Protein AF-A0A7V5C0V5-F1 (afdb_monomer_lite)

Sequence (114 aa):
MLRDVYRAEGSSAARRALWGFYPWAEEVAVPEVSRLARTVEVWEAEIVAYQRTGMFQHRHRRHEPPGRQGPQGRARIPQLGNLSAQMLHCGLQQETPPTANTRGHSPALVASSP

Secondary structure (DSSP, 8-state):
-HHHHHH-SSHHHHHHHHHHHHHHHHHT--HHHHHHHHHHHHTHHHHHHHHHH---SS-------TT--S-----PPPPGGGHHHHHHHTT-----------TT-PPP------

Structure (mmCIF, N/CA/C/O backbone):
data_AF-A0A7V5C0V5-F1
#
_entry.id   AF-A0A7V5C0V5-F1
#
loop_
_atom_site.group_PDB
_atom_site.id
_atom_site.type_symbol
_atom_site.label_atom_id
_atom_site.label_alt_id
_atom_site.label_comp_id
_atom_site.label_asym_id
_atom_site.label_entity_id
_atom_site.label_seq_id
_atom_site.pdbx_PDB_ins_code
_atom_site.Cartn_x
_atom_site.Cartn_y
_atom_site.Cartn_z
_atom_site.occupancy
_atom_site.B_iso_or_equiv
_atom_site.auth_seq_id
_atom_site.auth_comp_id
_atom_site.auth_asym_id
_atom_site.auth_atom_id
_atom_site.pdbx_PDB_model_num
ATOM 1 N N . MET A 1 1 ? -2.691 -11.316 -1.278 1.00 80.38 1 MET A N 1
ATOM 2 C CA . MET A 1 1 ? -2.803 -9.852 -1.417 1.00 80.38 1 MET A CA 1
ATOM 3 C C . MET A 1 1 ? -1.475 -9.121 -1.304 1.00 80.38 1 MET A C 1
ATOM 5 O O . MET A 1 1 ? -0.965 -8.746 -2.344 1.00 80.38 1 MET A O 1
ATOM 9 N N . LEU A 1 2 ? -0.825 -8.975 -0.139 1.00 86.12 2 LEU A N 1
ATOM 10 C CA . LEU A 1 2 ? 0.490 -8.293 -0.119 1.00 86.12 2 LEU A CA 1
ATOM 11 C C . LEU A 1 2 ? 1.617 -9.129 -0.753 1.00 86.12 2 LEU A C 1
ATOM 13 O O . LEU A 1 2 ? 2.483 -8.615 -1.452 1.00 86.12 2 LEU A O 1
ATOM 17 N N . ARG A 1 3 ? 1.577 -10.454 -0.568 1.00 88.81 3 ARG A N 1
ATOM 18 C CA . ARG A 1 3 ? 2.509 -11.387 -1.225 1.00 88.81 3 ARG A CA 1
ATOM 19 C C . ARG A 1 3 ? 2.444 -11.296 -2.756 1.00 88.81 3 ARG A C 1
ATOM 21 O O . ARG A 1 3 ? 3.455 -11.526 -3.410 1.00 88.81 3 ARG A O 1
ATOM 28 N N . ASP A 1 4 ? 1.289 -10.937 -3.313 1.00 88.69 4 ASP A N 1
ATOM 29 C CA . ASP A 1 4 ? 1.103 -10.817 -4.762 1.00 88.69 4 ASP A CA 1
ATOM 30 C C . ASP A 1 4 ? 1.787 -9.561 -5.308 1.00 88.69 4 ASP A C 1
ATOM 32 O O . ASP A 1 4 ? 2.328 -9.602 -6.407 1.00 88.69 4 ASP A O 1
ATOM 36 N N . VAL A 1 5 ? 1.875 -8.493 -4.504 1.00 90.81 5 VAL A N 1
ATOM 37 C CA . VAL A 1 5 ? 2.662 -7.289 -4.823 1.00 90.81 5 VAL A CA 1
ATOM 38 C C . VAL A 1 5 ? 4.133 -7.643 -5.022 1.00 90.81 5 VAL A C 1
ATOM 40 O O . VAL A 1 5 ? 4.740 -7.185 -5.983 1.00 90.81 5 VAL A O 1
ATOM 43 N N . TYR A 1 6 ? 4.697 -8.495 -4.160 1.00 86.81 6 TYR A N 1
ATOM 44 C CA . TYR A 1 6 ? 6.098 -8.928 -4.254 1.00 86.81 6 TYR A CA 1
ATOM 45 C C . TYR A 1 6 ? 6.332 -10.054 -5.265 1.00 86.81 6 TYR A C 1
ATOM 47 O O . TYR A 1 6 ? 7.455 -10.238 -5.727 1.00 86.81 6 TYR A O 1
ATOM 55 N N . ARG A 1 7 ? 5.291 -10.815 -5.619 1.00 88.31 7 ARG A N 1
ATOM 56 C CA . ARG A 1 7 ? 5.349 -11.826 -6.684 1.00 88.31 7 ARG A CA 1
ATOM 57 C C . ARG A 1 7 ? 5.159 -11.219 -8.077 1.00 88.31 7 ARG A C 1
ATOM 59 O O . ARG A 1 7 ? 5.492 -11.877 -9.057 1.00 88.31 7 ARG A O 1
ATOM 66 N N . ALA A 1 8 ? 4.599 -10.016 -8.162 1.00 89.50 8 ALA A N 1
ATOM 67 C CA . ALA A 1 8 ? 4.310 -9.347 -9.416 1.00 89.50 8 ALA A CA 1
ATOM 68 C C . ALA A 1 8 ? 5.556 -9.207 -10.298 1.00 89.50 8 ALA A C 1
ATOM 70 O O . ALA A 1 8 ? 6.630 -8.858 -9.823 1.00 89.50 8 ALA A O 1
ATOM 71 N N . GLU A 1 9 ? 5.388 -9.434 -11.598 1.00 87.38 9 GLU A N 1
ATOM 72 C CA . GLU A 1 9 ? 6.447 -9.233 -12.584 1.00 87.38 9 GLU A CA 1
ATOM 73 C C . GLU A 1 9 ? 6.347 -7.804 -13.124 1.00 87.38 9 GLU A C 1
ATOM 75 O O . GLU A 1 9 ? 5.581 -7.501 -14.042 1.00 87.38 9 GLU A O 1
ATOM 80 N N . GLY A 1 10 ? 7.090 -6.899 -12.485 1.00 87.94 10 GLY A N 1
ATOM 81 C CA . GLY A 1 10 ? 7.185 -5.499 -12.884 1.00 87.94 10 GLY A CA 1
ATOM 82 C C . GLY A 1 10 ? 6.219 -4.552 -12.165 1.00 87.94 10 GLY A C 1
ATOM 83 O O . GLY A 1 10 ? 5.233 -4.934 -11.527 1.00 87.94 10 GLY A O 1
ATOM 84 N N . SER A 1 11 ? 6.519 -3.258 -12.284 1.00 91.94 11 SER A N 1
ATOM 85 C CA . SER A 1 11 ? 5.871 -2.183 -11.527 1.00 91.94 11 SER A CA 1
ATOM 86 C C . SER A 1 11 ? 4.364 -2.067 -11.779 1.00 91.94 11 SER A C 1
ATOM 88 O O . SER A 1 11 ? 3.603 -1.840 -10.840 1.00 91.94 11 SER A O 1
ATOM 90 N N . SER A 1 12 ? 3.899 -2.275 -13.015 1.00 93.94 12 SER A N 1
ATOM 91 C CA . SER A 1 12 ? 2.467 -2.210 -13.343 1.00 93.94 12 SER A CA 1
ATOM 92 C C . SER A 1 12 ? 1.667 -3.341 -12.695 1.00 93.94 12 SER A C 1
ATOM 94 O O . SER A 1 12 ? 0.551 -3.123 -12.226 1.00 93.94 12 SER A O 1
ATOM 96 N N . ALA A 1 13 ? 2.228 -4.552 -12.644 1.00 92.69 13 ALA A N 1
ATOM 97 C CA . ALA A 1 13 ? 1.581 -5.688 -12.000 1.00 92.69 13 ALA A CA 1
ATOM 98 C C . ALA A 1 13 ? 1.530 -5.509 -10.473 1.00 92.69 13 ALA A C 1
ATOM 100 O O . ALA A 1 13 ? 0.495 -5.780 -9.867 1.00 92.69 13 ALA A O 1
ATOM 101 N N . ALA A 1 14 ? 2.592 -4.965 -9.868 1.00 93.69 14 ALA A N 1
ATOM 102 C CA . ALA A 1 14 ? 2.613 -4.649 -8.440 1.00 93.69 14 ALA A CA 1
ATOM 103 C C . ALA A 1 14 ? 1.571 -3.584 -8.073 1.00 93.69 14 ALA A C 1
ATOM 105 O O . ALA A 1 14 ? 0.854 -3.741 -7.087 1.00 93.69 14 ALA A O 1
ATOM 106 N N . ARG A 1 15 ? 1.419 -2.546 -8.906 1.00 95.69 15 ARG A N 1
ATOM 107 C CA . ARG A 1 15 ? 0.416 -1.495 -8.689 1.00 95.69 15 ARG A CA 1
ATOM 108 C C . ARG A 1 15 ? -1.012 -2.037 -8.734 1.00 95.69 15 ARG A C 1
ATOM 110 O O . ARG A 1 15 ? -1.818 -1.702 -7.876 1.00 95.69 15 ARG A O 1
ATOM 117 N N . ARG A 1 16 ? -1.306 -2.946 -9.672 1.00 96.31 16 ARG A N 1
ATOM 118 C CA . ARG A 1 16 ? -2.606 -3.641 -9.721 1.00 96.31 16 ARG A CA 1
ATOM 119 C C . ARG A 1 16 ? -2.864 -4.486 -8.474 1.00 96.31 16 ARG A C 1
ATOM 121 O O . ARG A 1 16 ? -3.985 -4.506 -7.979 1.00 96.31 16 ARG A O 1
ATOM 128 N N . ALA A 1 17 ? -1.845 -5.169 -7.955 1.00 95.81 17 ALA A N 1
ATOM 129 C CA . ALA A 1 17 ? -1.982 -5.934 -6.718 1.00 95.81 17 ALA A CA 1
ATOM 130 C C . ALA A 1 17 ? -2.262 -5.022 -5.507 1.00 95.81 17 ALA A C 1
ATOM 132 O O . ALA A 1 17 ? -3.094 -5.368 -4.668 1.00 95.81 17 ALA A O 1
ATOM 133 N N . LEU A 1 18 ? -1.637 -3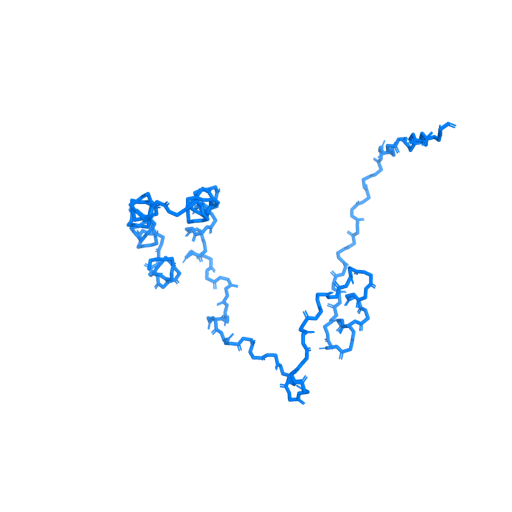.839 -5.448 1.00 96.56 18 LEU A N 1
ATOM 134 C CA . LEU A 1 18 ? -1.930 -2.821 -4.432 1.00 96.56 18 LEU A CA 1
ATOM 135 C C . LEU A 1 18 ? -3.356 -2.267 -4.550 1.00 96.56 18 LEU A C 1
ATOM 137 O O . LEU A 1 18 ? -4.048 -2.164 -3.542 1.00 96.56 18 LEU A O 1
ATOM 141 N N . TRP A 1 19 ? -3.840 -2.011 -5.768 1.00 96.12 19 TRP A N 1
ATOM 142 C CA . TRP A 1 19 ? -5.229 -1.593 -5.998 1.00 96.12 19 TRP A CA 1
ATOM 143 C C . TRP A 1 19 ? -6.262 -2.609 -5.524 1.00 96.12 19 TRP A C 1
ATOM 145 O O . TRP A 1 19 ? -7.348 -2.211 -5.128 1.00 96.12 19 TRP A O 1
ATOM 155 N N . GLY A 1 20 ? -5.942 -3.904 -5.546 1.00 95.50 20 GLY A N 1
ATOM 156 C CA . GLY A 1 20 ? -6.792 -4.911 -4.913 1.00 95.50 20 GLY A CA 1
ATOM 157 C C . GLY A 1 20 ? -6.687 -4.880 -3.388 1.00 95.50 20 GLY A C 1
ATOM 158 O O . GLY A 1 20 ? -7.684 -5.047 -2.694 1.00 95.50 20 GLY A O 1
ATOM 159 N N . PHE A 1 21 ? -5.481 -4.681 -2.853 1.00 95.56 21 PHE A N 1
ATOM 160 C CA . PHE A 1 21 ? -5.218 -4.732 -1.416 1.00 95.56 21 PHE A CA 1
ATOM 161 C C . PHE A 1 21 ? -5.924 -3.623 -0.625 1.00 95.56 21 PHE A C 1
ATOM 163 O O . PHE A 1 21 ? -6.444 -3.921 0.448 1.00 95.56 21 PHE A O 1
ATOM 170 N N . TYR A 1 22 ? -5.973 -2.383 -1.126 1.00 95.88 22 TYR A N 1
ATOM 171 C CA . TYR A 1 22 ? -6.567 -1.276 -0.362 1.00 95.88 22 TYR A CA 1
ATOM 172 C C . TYR A 1 22 ? -8.079 -1.434 -0.113 1.00 95.88 22 TYR A C 1
ATOM 174 O O . TYR A 1 22 ? -8.472 -1.364 1.050 1.00 95.88 22 TYR A O 1
ATOM 182 N N . PRO A 1 23 ? -8.930 -1.730 -1.119 1.00 96.00 23 PRO A N 1
ATOM 183 C CA . PRO A 1 23 ? -10.352 -1.993 -0.883 1.00 96.00 23 PRO A CA 1
ATOM 184 C C . PRO A 1 23 ? -10.588 -3.168 0.066 1.00 96.00 23 PRO A C 1
ATOM 186 O O . PRO A 1 23 ? -11.416 -3.086 0.962 1.00 96.00 23 PRO A O 1
ATOM 189 N N . TRP A 1 24 ? -9.807 -4.242 -0.060 1.00 95.75 24 TRP A N 1
ATOM 190 C CA . TRP A 1 24 ? -9.913 -5.373 0.861 1.00 95.75 24 TRP A CA 1
ATOM 191 C C . TRP A 1 24 ? -9.535 -5.000 2.302 1.00 95.75 24 TRP A C 1
ATOM 193 O O . TRP A 1 24 ? -10.154 -5.476 3.253 1.00 95.75 24 TRP A O 1
ATOM 203 N N . ALA A 1 25 ? -8.523 -4.147 2.483 1.00 94.69 25 ALA A N 1
ATOM 204 C CA . ALA A 1 25 ? -8.117 -3.675 3.802 1.00 94.69 25 ALA A CA 1
ATOM 205 C C . ALA A 1 25 ? -9.205 -2.819 4.474 1.00 94.69 25 ALA A C 1
ATOM 207 O O . ALA A 1 25 ? -9.357 -2.886 5.695 1.00 94.69 25 ALA A O 1
ATOM 208 N N . GLU A 1 26 ? -9.962 -2.053 3.684 1.00 94.38 26 GLU A N 1
ATOM 209 C CA . GLU A 1 26 ? -11.158 -1.327 4.129 1.00 94.38 26 GLU A CA 1
ATOM 210 C C . GLU A 1 26 ? -12.288 -2.303 4.507 1.00 94.38 26 GLU A C 1
ATOM 212 O O . GLU A 1 26 ? -12.834 -2.220 5.606 1.00 94.38 26 GLU A O 1
ATOM 217 N N . GLU A 1 27 ? -12.591 -3.279 3.643 1.00 96.31 27 GLU A N 1
ATOM 218 C CA . GLU A 1 27 ? -13.680 -4.252 3.837 1.00 96.31 27 GLU A CA 1
ATOM 219 C C . GLU A 1 27 ? -13.510 -5.124 5.088 1.00 96.31 27 GLU A C 1
ATOM 221 O O . GLU A 1 27 ? -14.485 -5.427 5.776 1.00 96.31 27 GLU A O 1
ATOM 226 N N . VAL A 1 28 ? -12.278 -5.532 5.406 1.00 95.19 28 VAL A N 1
ATOM 227 C CA . VAL A 1 28 ? -11.990 -6.388 6.569 1.00 95.19 28 VAL A CA 1
ATOM 228 C C . VAL A 1 28 ? -12.238 -5.666 7.901 1.00 95.19 28 VAL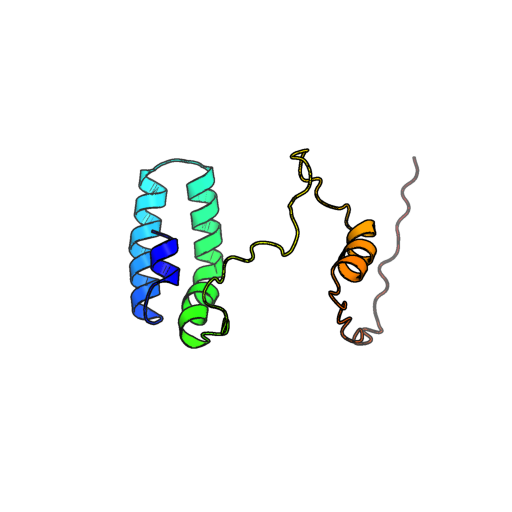 A C 1
ATOM 230 O O . VAL A 1 28 ? -12.434 -6.331 8.917 1.00 95.19 28 VAL A O 1
ATOM 233 N N . ALA A 1 29 ? -12.246 -4.327 7.915 1.00 89.62 29 ALA A N 1
ATOM 234 C CA . ALA A 1 29 ? -12.554 -3.496 9.084 1.00 89.62 29 ALA A CA 1
ATOM 235 C C . ALA A 1 29 ? -11.745 -3.829 10.363 1.00 89.62 29 ALA A C 1
ATOM 237 O O . ALA A 1 29 ? -12.183 -3.560 11.484 1.00 89.62 29 ALA A O 1
ATOM 238 N N . VAL A 1 30 ? -10.541 -4.396 10.214 1.00 96.12 30 VAL A N 1
ATOM 239 C CA . VAL A 1 30 ? -9.612 -4.664 11.324 1.00 96.12 30 VAL A CA 1
ATOM 240 C C . VAL A 1 30 ? -8.643 -3.481 11.461 1.00 96.12 30 VAL A C 1
ATOM 242 O O . VAL A 1 30 ? -7.893 -3.213 10.517 1.00 96.12 30 VAL A O 1
ATOM 245 N N . PRO A 1 31 ? -8.573 -2.797 12.622 1.00 94.62 31 PRO A N 1
ATOM 246 C CA . PRO A 1 31 ? -7.749 -1.595 12.797 1.00 94.62 31 PRO A CA 1
ATOM 247 C C . PRO A 1 31 ? -6.266 -1.783 12.454 1.00 94.62 31 PRO A C 1
ATOM 249 O O . PRO A 1 31 ? -5.617 -0.886 11.914 1.00 94.62 31 PRO A O 1
ATOM 252 N N . GLU A 1 32 ? -5.703 -2.949 12.763 1.00 96.50 32 GLU A N 1
ATOM 253 C CA . GLU A 1 32 ? -4.319 -3.315 12.450 1.00 96.50 32 GLU A CA 1
ATOM 254 C C . GLU A 1 32 ? -4.086 -3.403 10.939 1.00 96.50 32 GLU A C 1
ATOM 256 O O . GLU A 1 32 ? -3.027 -3.001 10.456 1.00 96.50 32 GLU A O 1
ATOM 261 N N . VAL A 1 33 ? -5.080 -3.879 10.186 1.00 96.00 33 VAL A N 1
ATOM 262 C CA . VAL A 1 33 ? -5.015 -3.983 8.724 1.00 96.00 33 VAL A CA 1
ATOM 263 C C . VAL A 1 33 ? -5.118 -2.598 8.091 1.00 96.00 33 VAL A C 1
ATOM 265 O O . VAL A 1 33 ? -4.333 -2.288 7.200 1.00 96.00 33 VAL A O 1
ATOM 268 N N . SER A 1 34 ? -5.980 -1.718 8.604 1.00 95.31 34 SER A N 1
ATOM 269 C CA . SER A 1 34 ? -6.054 -0.323 8.146 1.00 95.31 34 SER A CA 1
ATOM 270 C C . SER A 1 34 ? -4.764 0.450 8.449 1.00 95.31 34 SER A C 1
ATOM 272 O O . SER A 1 34 ? -4.286 1.227 7.622 1.00 95.31 34 SER A O 1
ATOM 274 N N . ARG A 1 35 ? -4.148 0.213 9.618 1.00 96.19 35 ARG A N 1
ATOM 275 C CA . ARG A 1 35 ? -2.823 0.766 9.948 1.00 96.19 35 ARG A CA 1
ATOM 276 C C . ARG A 1 35 ? -1.759 0.282 8.968 1.00 96.19 35 ARG A C 1
ATOM 278 O O . ARG A 1 35 ? -0.997 1.104 8.466 1.00 96.19 35 ARG A O 1
ATOM 285 N N . LEU A 1 36 ? -1.744 -1.017 8.665 1.00 96.19 36 LEU A N 1
ATOM 286 C CA . LEU A 1 36 ? -0.846 -1.583 7.662 1.00 96.19 36 LEU A CA 1
ATOM 287 C C . LEU A 1 36 ? -1.080 -0.954 6.285 1.00 96.19 36 LEU A C 1
ATOM 289 O O . LEU A 1 36 ? -0.111 -0.586 5.632 1.00 96.19 36 LEU A O 1
ATOM 293 N N . ALA A 1 37 ? -2.333 -0.797 5.857 1.00 96.50 37 ALA A N 1
ATOM 294 C CA . ALA A 1 37 ? -2.667 -0.191 4.572 1.00 96.50 37 ALA A CA 1
ATOM 295 C C . ALA A 1 37 ? -2.129 1.238 4.454 1.00 96.50 37 ALA A C 1
ATOM 297 O O . ALA A 1 37 ? -1.464 1.551 3.471 1.00 96.50 37 ALA A O 1
ATOM 298 N N . ARG A 1 38 ? -2.294 2.057 5.499 1.00 97.06 38 ARG A N 1
ATOM 299 C CA . ARG A 1 38 ? -1.726 3.411 5.547 1.00 97.06 38 ARG A CA 1
ATOM 300 C C . ARG A 1 38 ? -0.198 3.402 5.500 1.00 97.06 38 ARG A C 1
ATOM 302 O O . ARG A 1 38 ? 0.405 4.241 4.843 1.00 97.06 38 ARG A O 1
ATOM 309 N N . THR A 1 39 ? 0.452 2.456 6.180 1.00 97.62 39 THR A N 1
ATOM 310 C CA . THR A 1 39 ? 1.907 2.294 6.059 1.00 97.62 39 THR A CA 1
ATOM 311 C C . THR A 1 39 ? 2.302 1.915 4.634 1.00 97.62 39 THR A C 1
ATOM 313 O O . THR A 1 39 ? 3.231 2.496 4.092 1.00 97.62 39 THR A O 1
ATOM 316 N N . VAL A 1 40 ? 1.605 0.970 4.009 1.00 96.12 40 VAL A N 1
ATOM 317 C CA . VAL A 1 40 ? 1.890 0.537 2.635 1.00 96.12 40 VAL A CA 1
ATOM 318 C C . VAL A 1 40 ? 1.707 1.684 1.640 1.00 96.12 40 VAL A C 1
ATOM 320 O O . VAL A 1 40 ? 2.553 1.845 0.769 1.00 96.12 40 VAL A O 1
ATOM 323 N N . GLU A 1 41 ? 0.676 2.510 1.814 1.00 96.62 41 GLU A N 1
ATOM 324 C CA . GLU A 1 41 ? 0.418 3.698 0.994 1.00 96.62 41 GLU A CA 1
ATOM 325 C C . GLU A 1 41 ? 1.576 4.704 1.058 1.00 96.62 41 GLU A C 1
ATOM 327 O O . GLU A 1 41 ? 2.056 5.165 0.024 1.00 96.62 41 GLU A O 1
ATOM 332 N N . VAL A 1 42 ? 2.094 4.979 2.262 1.00 98.12 42 VAL A N 1
ATOM 333 C CA . VAL A 1 42 ? 3.256 5.867 2.453 1.00 98.12 42 VAL A CA 1
ATOM 334 C C . VAL A 1 42 ? 4.496 5.362 1.706 1.00 98.12 42 VAL A C 1
ATOM 336 O O . VAL A 1 42 ? 5.262 6.173 1.197 1.00 98.12 42 VAL A O 1
ATOM 339 N N . TRP A 1 43 ? 4.682 4.043 1.622 1.00 96.62 43 TRP A N 1
ATOM 340 C CA . TRP A 1 43 ? 5.849 3.404 0.999 1.00 96.62 43 TRP A CA 1
ATOM 341 C C . TRP A 1 43 ? 5.575 2.869 -0.416 1.00 96.62 43 TRP A C 1
ATOM 343 O O . TRP A 1 43 ? 6.360 2.086 -0.957 1.00 96.62 43 TRP A O 1
ATOM 353 N N . GLU A 1 44 ? 4.446 3.230 -1.034 1.00 95.12 44 GLU A N 1
ATOM 354 C CA . GLU A 1 44 ? 4.014 2.638 -2.303 1.00 95.12 44 GLU A CA 1
ATOM 355 C C . GLU A 1 44 ? 5.048 2.853 -3.417 1.00 95.12 44 GLU A C 1
ATOM 357 O O . GLU A 1 44 ? 5.307 1.948 -4.215 1.00 95.12 44 GLU A O 1
ATOM 362 N N . ALA A 1 45 ? 5.672 4.032 -3.467 1.00 93.12 45 ALA A N 1
ATOM 363 C CA . ALA A 1 45 ? 6.670 4.355 -4.479 1.00 93.12 45 ALA A CA 1
ATOM 364 C C . ALA A 1 45 ? 7.885 3.418 -4.390 1.00 93.12 45 ALA A C 1
ATOM 366 O O . ALA A 1 45 ? 8.327 2.875 -5.405 1.00 93.12 45 ALA A O 1
ATOM 367 N N . GLU A 1 46 ? 8.383 3.174 -3.183 1.00 92.25 46 GLU A N 1
ATOM 368 C CA . GLU A 1 46 ? 9.501 2.285 -2.891 1.00 92.25 46 GLU A CA 1
ATOM 369 C C . GLU A 1 46 ? 9.131 0.822 -3.157 1.00 92.25 46 GLU A C 1
ATOM 371 O O . GLU A 1 46 ? 9.901 0.089 -3.783 1.00 92.25 46 GLU A O 1
ATOM 376 N N . ILE A 1 47 ? 7.928 0.405 -2.752 1.00 90.81 47 ILE A N 1
ATOM 377 C CA . ILE A 1 47 ? 7.399 -0.945 -2.994 1.00 90.81 47 ILE A CA 1
ATOM 378 C C . ILE A 1 47 ? 7.263 -1.219 -4.497 1.00 90.81 47 ILE A C 1
ATOM 380 O O . ILE A 1 47 ? 7.541 -2.323 -4.961 1.00 90.81 47 ILE A O 1
ATOM 384 N N . VAL A 1 48 ? 6.868 -0.229 -5.293 1.00 91.56 48 VAL A N 1
ATOM 385 C CA . VAL A 1 48 ? 6.784 -0.369 -6.752 1.00 91.56 48 VAL A CA 1
ATOM 386 C C . VAL A 1 48 ? 8.171 -0.288 -7.401 1.00 91.56 48 VAL A C 1
ATOM 388 O O . VAL A 1 48 ? 8.436 -0.996 -8.378 1.00 91.56 48 VAL A O 1
ATOM 391 N N . ALA A 1 49 ? 9.075 0.534 -6.859 1.00 88.31 49 ALA A N 1
ATOM 392 C CA . ALA A 1 49 ? 10.457 0.644 -7.322 1.00 88.31 49 ALA A CA 1
ATOM 393 C C . ALA A 1 49 ? 11.258 -0.644 -7.080 1.00 88.31 49 ALA A C 1
ATOM 395 O O . ALA A 1 49 ? 12.123 -0.972 -7.896 1.00 88.31 49 ALA A O 1
ATOM 396 N N . TYR A 1 50 ? 10.923 -1.407 -6.033 1.00 83.44 50 TYR A N 1
ATOM 397 C CA . TYR A 1 50 ? 11.464 -2.744 -5.758 1.00 83.44 50 TYR A CA 1
ATOM 398 C C . TYR A 1 50 ? 11.418 -3.656 -6.992 1.00 83.44 50 TYR A C 1
ATOM 400 O O . TYR A 1 50 ? 12.373 -4.380 -7.272 1.00 83.44 50 TYR A O 1
ATOM 408 N N . GLN A 1 51 ? 10.349 -3.557 -7.788 1.00 83.69 51 GLN A N 1
ATOM 409 C CA . GLN A 1 51 ? 10.174 -4.375 -8.988 1.00 83.69 51 GLN A CA 1
ATOM 410 C C . GLN A 1 51 ? 11.141 -4.037 -10.122 1.00 83.69 51 GLN A C 1
ATOM 412 O O . GLN A 1 51 ? 11.403 -4.871 -10.983 1.00 83.69 51 GLN A O 1
ATOM 417 N N . ARG A 1 52 ? 11.671 -2.812 -10.141 1.00 78.00 52 ARG A N 1
ATOM 418 C CA . ARG A 1 52 ? 12.635 -2.366 -11.151 1.00 78.00 52 ARG A CA 1
ATOM 419 C C . ARG A 1 52 ? 14.065 -2.673 -10.737 1.00 78.00 52 ARG A C 1
ATOM 421 O O . ARG A 1 52 ? 14.904 -2.937 -11.589 1.00 78.00 52 ARG A O 1
ATOM 428 N N . THR A 1 53 ? 14.354 -2.574 -9.445 1.00 72.06 53 THR A N 1
ATOM 429 C CA . THR A 1 53 ? 15.723 -2.696 -8.951 1.00 72.06 53 THR A CA 1
ATOM 430 C C . THR A 1 53 ? 16.123 -4.155 -8.766 1.00 72.06 53 THR A C 1
ATOM 432 O O . THR A 1 53 ? 17.298 -4.464 -8.917 1.00 72.06 53 THR A O 1
ATOM 435 N N . GLY A 1 54 ? 15.184 -5.064 -8.466 1.00 60.81 54 GLY A N 1
ATOM 436 C CA . GLY A 1 54 ? 15.487 -6.492 -8.312 1.00 60.81 54 GLY A CA 1
ATOM 437 C C . GLY A 1 54 ? 16.586 -6.775 -7.275 1.00 60.81 54 GLY A C 1
ATOM 438 O O . GLY A 1 54 ? 17.157 -7.863 -7.272 1.00 60.81 54 GLY A O 1
ATOM 439 N N . MET A 1 55 ? 16.893 -5.804 -6.397 1.00 50.38 55 MET A N 1
ATOM 440 C CA . MET A 1 55 ? 18.105 -5.733 -5.557 1.00 50.38 55 MET A CA 1
ATOM 441 C C . MET A 1 55 ? 18.159 -6.777 -4.436 1.00 50.38 55 MET A C 1
ATOM 443 O O . MET A 1 55 ? 19.000 -6.711 -3.548 1.00 50.38 55 MET A O 1
ATOM 447 N N . PHE A 1 56 ? 17.301 -7.788 -4.496 1.00 48.94 56 PHE A N 1
ATOM 448 C CA . PHE A 1 56 ? 17.481 -9.026 -3.767 1.00 48.94 56 PHE A CA 1
ATOM 449 C C . PHE A 1 56 ? 17.812 -10.130 -4.768 1.00 48.94 56 PHE A C 1
ATOM 451 O O . PHE A 1 56 ? 16.954 -10.930 -5.138 1.00 48.94 56 PHE A O 1
ATOM 458 N N . GLN A 1 57 ? 19.097 -10.273 -5.106 1.00 46.25 57 GLN A N 1
ATOM 459 C CA . GLN A 1 57 ? 19.628 -11.502 -5.724 1.00 46.25 57 GLN A CA 1
ATOM 460 C C . GLN A 1 57 ? 19.453 -12.754 -4.826 1.00 46.25 57 GLN A C 1
ATOM 462 O O . GLN A 1 57 ? 19.879 -13.860 -5.155 1.00 46.25 57 GLN A O 1
ATOM 467 N N . HIS A 1 58 ? 18.767 -12.606 -3.692 1.00 47.72 58 HIS A N 1
ATOM 468 C CA . HIS A 1 58 ? 18.295 -13.667 -2.822 1.00 47.72 58 HIS A CA 1
ATOM 469 C C . HIS A 1 58 ? 16.768 -13.580 -2.698 1.00 47.72 58 HIS A C 1
ATOM 471 O O . HIS A 1 58 ? 16.235 -13.136 -1.684 1.00 47.72 58 HIS A O 1
ATOM 477 N N . ARG A 1 59 ? 16.052 -14.001 -3.749 1.00 46.06 59 ARG A N 1
ATOM 478 C CA . ARG A 1 59 ? 14.594 -14.221 -3.757 1.00 46.06 59 ARG A CA 1
ATOM 479 C C . ARG A 1 59 ? 14.200 -15.058 -2.541 1.00 46.06 59 ARG A C 1
ATOM 481 O O . ARG A 1 59 ? 14.393 -16.265 -2.604 1.00 46.06 59 ARG A O 1
ATOM 488 N N . HIS A 1 60 ? 13.726 -14.427 -1.456 1.00 47.81 60 HIS A N 1
ATOM 489 C CA . HIS A 1 60 ? 13.398 -15.029 -0.151 1.00 47.81 60 HIS A CA 1
ATOM 490 C C . HIS A 1 60 ? 13.950 -16.452 0.032 1.00 47.81 60 HIS A C 1
ATOM 492 O O . HIS A 1 60 ? 13.192 -17.413 0.194 1.00 47.81 60 HIS A O 1
ATOM 498 N N . ARG A 1 61 ? 15.281 -16.617 -0.003 1.00 42.62 61 ARG A N 1
ATOM 499 C CA . ARG A 1 61 ? 15.856 -17.812 0.606 1.00 42.62 61 ARG A CA 1
ATOM 500 C C . ARG A 1 61 ? 15.428 -17.665 2.055 1.00 42.62 61 ARG A C 1
ATOM 502 O O .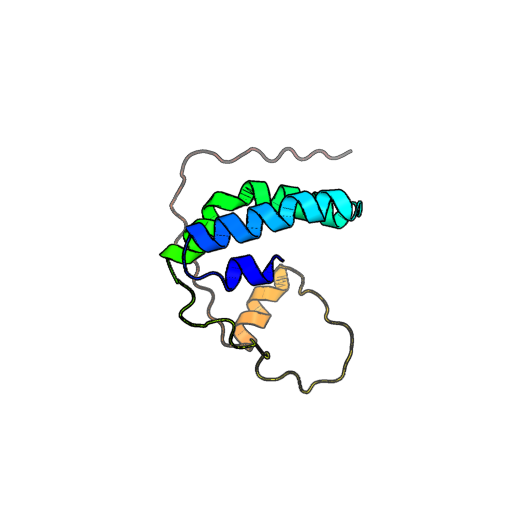 ARG A 1 61 ? 15.688 -16.615 2.642 1.00 42.62 61 ARG A O 1
ATOM 509 N N . ARG A 1 62 ? 14.670 -18.632 2.584 1.00 40.22 62 ARG A N 1
ATOM 510 C CA . ARG A 1 62 ? 14.398 -18.691 4.022 1.00 40.22 62 ARG A CA 1
ATOM 511 C C . ARG A 1 62 ? 15.738 -18.390 4.683 1.00 40.22 62 ARG A C 1
ATOM 513 O O . ARG A 1 62 ? 16.677 -19.162 4.500 1.00 40.22 62 ARG A O 1
ATOM 520 N N . HIS A 1 63 ? 15.858 -17.262 5.377 1.00 44.47 63 HIS A N 1
ATOM 521 C CA . HIS A 1 63 ? 16.890 -17.135 6.388 1.00 44.47 63 HIS A CA 1
ATOM 522 C C . HIS A 1 63 ? 16.427 -18.076 7.492 1.00 44.47 63 HIS A C 1
ATOM 524 O O . HIS A 1 63 ? 15.844 -17.661 8.486 1.00 44.47 63 HIS A O 1
ATOM 530 N N . GLU A 1 64 ? 16.556 -19.375 7.245 1.00 50.88 64 GLU A N 1
ATOM 531 C CA . GLU A 1 64 ? 16.669 -20.319 8.324 1.00 50.88 64 GLU A CA 1
ATOM 532 C C . GLU A 1 64 ? 17.979 -19.901 8.987 1.00 50.88 64 GLU A C 1
ATOM 534 O O . GLU A 1 64 ? 19.020 -19.925 8.322 1.00 50.88 64 GLU A O 1
ATOM 539 N N . PRO A 1 65 ? 17.937 -19.335 10.206 1.00 47.06 65 PRO A N 1
ATOM 540 C CA . PRO A 1 65 ? 19.166 -18.946 10.865 1.00 47.06 65 PRO A CA 1
ATOM 541 C C . PRO A 1 65 ? 20.030 -20.210 10.935 1.00 47.06 65 PRO A C 1
ATOM 543 O O . PRO A 1 65 ? 19.537 -21.235 11.423 1.00 47.06 65 PRO A O 1
ATOM 546 N N . PRO A 1 66 ? 21.274 -20.191 10.427 1.00 47.44 66 PRO A N 1
ATOM 547 C CA . PRO A 1 66 ? 22.143 -21.335 10.594 1.00 47.44 66 PRO A CA 1
ATOM 548 C C . PRO A 1 66 ? 22.349 -21.509 12.101 1.00 47.44 66 PRO A C 1
ATOM 550 O O . PRO A 1 66 ? 22.924 -20.647 12.758 1.00 47.44 66 PRO A O 1
ATOM 553 N N . GLY A 1 67 ? 21.810 -22.594 12.659 1.00 49.56 67 GLY A N 1
ATOM 554 C CA . GLY A 1 67 ? 22.113 -23.013 14.027 1.00 49.56 67 GLY A CA 1
ATOM 555 C C . GLY A 1 67 ? 21.092 -22.682 15.118 1.00 49.56 67 GLY A C 1
ATOM 556 O O . GLY A 1 67 ? 21.498 -22.347 16.226 1.00 49.56 67 GLY A O 1
ATOM 557 N N . ARG A 1 68 ? 19.780 -22.853 14.895 1.00 45.78 68 ARG A N 1
ATOM 558 C CA . ARG A 1 68 ? 18.826 -22.956 16.022 1.00 45.78 68 ARG A CA 1
ATOM 559 C C . ARG A 1 68 ? 18.305 -24.378 16.236 1.00 45.78 68 ARG A C 1
ATOM 561 O O . ARG A 1 68 ? 17.107 -24.622 16.216 1.00 45.78 68 ARG A O 1
ATOM 568 N N . GLN A 1 69 ? 19.221 -25.305 16.510 1.00 48.94 69 GLN A N 1
ATOM 569 C CA . GLN A 1 69 ? 18.917 -26.469 17.349 1.00 48.94 69 GLN A CA 1
ATOM 570 C C . GLN A 1 69 ? 19.365 -26.134 18.776 1.00 48.94 69 GLN A C 1
ATOM 572 O O . GLN A 1 69 ? 20.428 -26.531 19.233 1.00 48.94 69 GLN A O 1
ATOM 577 N N . GLY A 1 70 ? 18.576 -25.302 19.450 1.00 53.78 70 GLY A N 1
ATOM 578 C CA . GLY A 1 70 ? 18.744 -24.964 20.861 1.00 53.78 70 GLY A CA 1
ATOM 579 C C . GLY A 1 70 ? 17.362 -24.904 21.511 1.00 53.78 70 GLY A C 1
ATOM 580 O O . GLY A 1 70 ? 16.398 -24.571 20.813 1.00 53.78 70 GLY A O 1
ATOM 581 N N . PRO A 1 71 ? 17.227 -25.271 22.796 1.00 43.62 71 PRO A N 1
ATOM 582 C CA . PRO A 1 71 ? 15.933 -25.535 23.416 1.00 43.62 71 PRO A CA 1
ATOM 583 C C . PRO A 1 71 ? 14.977 -24.342 23.292 1.00 43.62 71 PRO A C 1
ATOM 585 O O . PRO A 1 71 ? 15.366 -23.183 23.449 1.00 43.62 71 PRO A O 1
ATOM 588 N N . GLN A 1 72 ? 13.714 -24.646 22.977 1.00 52.28 72 GLN A N 1
ATOM 589 C CA . GLN A 1 72 ? 12.641 -23.671 22.805 1.00 52.28 72 GLN A CA 1
ATOM 590 C C . GLN A 1 72 ? 12.383 -22.926 24.120 1.00 52.28 72 GLN A C 1
ATOM 592 O O . GLN A 1 72 ? 11.657 -23.385 24.996 1.00 52.28 72 GLN A O 1
ATOM 597 N N . GLY A 1 73 ? 12.974 -21.743 24.245 1.00 44.25 73 GLY A N 1
ATOM 598 C CA . GLY A 1 73 ? 12.717 -20.806 25.327 1.00 44.25 73 GLY A CA 1
ATOM 599 C C . GLY A 1 73 ? 12.796 -19.389 24.780 1.00 44.25 73 GLY A C 1
ATOM 600 O O . GLY A 1 73 ? 13.858 -18.971 24.333 1.00 44.25 73 GLY A O 1
ATOM 601 N N . ARG A 1 74 ? 11.644 -18.703 24.755 1.00 43.62 74 ARG A N 1
ATOM 60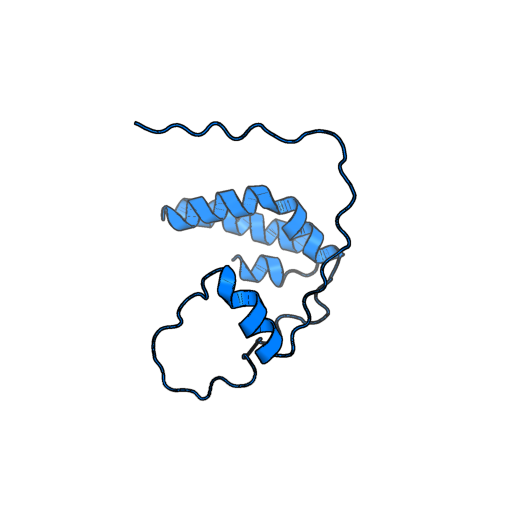2 C CA . ARG A 1 74 ? 11.410 -17.268 24.485 1.00 43.62 74 ARG A CA 1
ATOM 603 C C . ARG A 1 74 ? 12.570 -16.528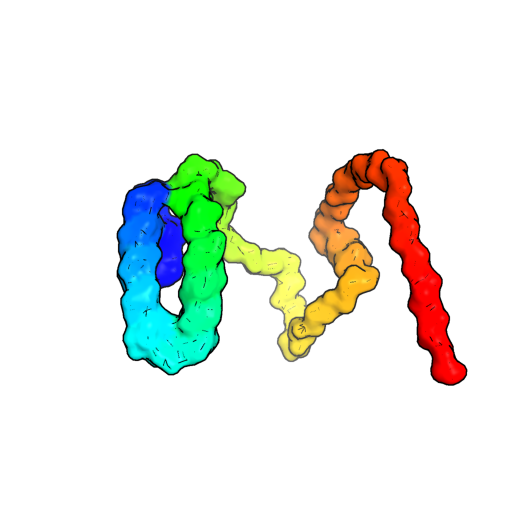 23.803 1.00 43.62 74 ARG A C 1
ATOM 605 O O . ARG A 1 74 ? 13.541 -16.151 24.455 1.00 43.62 74 ARG A O 1
ATOM 612 N N . ALA A 1 75 ? 12.413 -16.221 22.515 1.00 50.72 75 ALA A N 1
ATOM 613 C CA . ALA A 1 75 ? 13.275 -15.267 21.825 1.00 50.72 75 ALA A CA 1
ATOM 614 C C . ALA A 1 75 ? 13.251 -13.918 22.571 1.00 50.72 75 ALA A C 1
ATOM 616 O O . ALA A 1 75 ? 12.294 -13.155 22.466 1.00 50.72 75 ALA A O 1
ATOM 617 N N . ARG A 1 76 ? 14.287 -13.641 23.371 1.00 55.06 76 ARG A N 1
ATOM 618 C CA . ARG A 1 76 ? 14.527 -12.302 23.905 1.00 55.06 76 ARG A CA 1
ATOM 619 C C . ARG A 1 76 ? 15.063 -11.454 22.760 1.00 55.06 76 ARG A C 1
ATOM 621 O O . ARG A 1 76 ? 16.075 -11.813 22.164 1.00 55.06 76 ARG A O 1
ATOM 628 N N . ILE A 1 77 ? 14.385 -10.348 22.465 1.00 57.94 77 ILE A N 1
ATOM 629 C CA . ILE A 1 77 ? 14.947 -9.280 21.636 1.00 57.94 77 ILE A CA 1
ATOM 630 C C . ILE A 1 77 ? 16.226 -8.820 22.352 1.00 57.94 77 ILE A C 1
ATOM 632 O O . ILE A 1 77 ? 16.140 -8.455 23.530 1.00 57.94 77 ILE A O 1
ATOM 636 N N . PRO A 1 78 ? 17.412 -8.888 21.721 1.00 55.59 78 PRO A N 1
ATOM 637 C CA . PRO A 1 78 ? 18.619 -8.362 22.333 1.00 55.59 78 PRO A CA 1
ATOM 638 C C . PRO A 1 78 ? 18.413 -6.873 22.604 1.00 55.59 78 PRO A C 1
ATOM 640 O O . PRO A 1 78 ? 18.010 -6.124 21.715 1.00 55.59 78 PRO A O 1
ATOM 643 N N . GLN A 1 79 ? 18.676 -6.437 23.835 1.00 58.97 79 GLN A N 1
ATOM 644 C CA . GLN A 1 79 ? 18.796 -5.010 24.121 1.00 58.97 79 GLN A CA 1
ATOM 645 C C . GLN A 1 79 ? 19.870 -4.427 23.193 1.00 58.97 79 GLN A C 1
ATOM 647 O O . GLN A 1 79 ? 20.884 -5.087 22.959 1.00 58.97 79 GLN A O 1
ATOM 652 N N . LEU A 1 80 ? 19.655 -3.214 22.672 1.00 55.75 80 LEU A N 1
ATOM 653 C CA . LEU A 1 80 ? 20.515 -2.588 21.655 1.00 55.75 80 LEU A CA 1
ATOM 654 C C . LEU A 1 80 ? 22.019 -2.648 21.993 1.00 55.75 80 LEU A C 1
ATOM 656 O O . LEU A 1 80 ? 22.842 -2.799 21.099 1.00 55.75 80 LEU A O 1
ATOM 660 N N . GLY A 1 81 ? 22.379 -2.589 23.280 1.00 60.12 81 GLY A N 1
ATOM 661 C CA . GLY A 1 81 ? 23.771 -2.668 23.740 1.00 60.12 81 GLY A CA 1
ATOM 662 C C . GLY A 1 81 ? 24.451 -4.030 23.543 1.00 60.12 81 GLY A C 1
ATOM 663 O O . GLY A 1 81 ? 25.669 -4.088 23.437 1.00 60.12 81 GLY A O 1
ATOM 664 N N . ASN A 1 82 ? 23.685 -5.118 23.436 1.00 59.84 82 ASN A N 1
ATOM 665 C CA . ASN A 1 82 ? 24.216 -6.480 23.300 1.00 59.84 82 ASN A CA 1
ATOM 666 C C . ASN A 1 82 ? 24.212 -6.983 21.851 1.00 59.84 82 ASN A C 1
ATOM 668 O O . ASN A 1 82 ? 24.637 -8.108 21.585 1.00 59.84 82 ASN A O 1
ATOM 672 N N . LEU A 1 83 ? 23.713 -6.170 20.916 1.00 58.03 83 LEU A N 1
ATOM 673 C CA . LEU A 1 83 ? 23.609 -6.523 19.502 1.00 58.03 83 LEU A CA 1
ATOM 674 C C . LEU A 1 83 ? 24.990 -6.677 18.859 1.00 58.03 83 LEU A C 1
ATOM 676 O O . LEU A 1 83 ? 25.207 -7.637 18.129 1.00 58.03 83 LEU A O 1
ATOM 680 N N . SER A 1 84 ? 25.941 -5.802 19.191 1.00 61.91 84 SER A N 1
ATOM 681 C CA . SER A 1 84 ? 27.314 -5.847 18.669 1.00 61.91 84 SER A CA 1
ATOM 682 C C . SER A 1 84 ? 28.036 -7.142 19.053 1.00 61.91 84 SER A C 1
ATOM 684 O O . SER A 1 84 ? 28.589 -7.827 18.195 1.00 61.91 84 SER A O 1
ATOM 686 N N . ALA A 1 85 ? 27.960 -7.536 20.326 1.00 63.88 85 ALA A N 1
ATOM 687 C CA . ALA A 1 85 ? 28.552 -8.779 20.817 1.00 63.88 85 ALA A CA 1
ATOM 688 C C . ALA A 1 85 ? 27.936 -10.022 20.148 1.00 63.88 85 ALA A C 1
ATOM 690 O O . ALA A 1 85 ? 28.644 -10.970 19.810 1.00 63.88 85 ALA A O 1
ATOM 691 N N . GLN A 1 86 ? 26.622 -10.010 19.912 1.00 61.50 86 GLN A N 1
ATOM 692 C CA . GLN A 1 86 ? 25.933 -11.103 19.226 1.00 61.50 86 GLN A CA 1
ATOM 693 C C . GLN A 1 86 ? 26.280 -11.165 17.733 1.00 61.50 86 GLN A C 1
ATOM 695 O O . GLN A 1 86 ? 26.497 -12.252 17.209 1.00 61.50 86 GLN A O 1
ATOM 700 N N . MET A 1 87 ? 26.386 -10.018 17.056 1.00 62.72 87 MET A N 1
ATOM 701 C CA . MET A 1 87 ? 26.801 -9.952 15.650 1.00 62.72 87 MET A CA 1
ATOM 702 C C . MET A 1 87 ? 28.209 -10.517 15.451 1.00 62.72 87 MET A C 1
ATOM 704 O O . MET A 1 87 ? 28.406 -11.333 14.552 1.00 62.72 87 MET A O 1
ATOM 708 N N . LEU A 1 88 ? 29.144 -10.175 16.345 1.00 64.94 88 LEU A N 1
ATOM 709 C CA . LEU A 1 88 ? 30.495 -10.742 16.355 1.00 64.94 88 LEU A CA 1
ATOM 710 C C . LEU A 1 88 ? 30.473 -12.266 16.536 1.00 64.94 88 LEU A C 1
ATOM 712 O O . LEU A 1 88 ? 31.183 -12.977 15.830 1.00 64.94 88 LEU A O 1
ATOM 716 N N . HIS A 1 89 ? 29.621 -12.780 17.429 1.00 61.09 89 HIS A N 1
ATOM 717 C CA . HIS A 1 89 ? 29.470 -14.223 17.634 1.00 61.09 89 HIS A CA 1
ATOM 718 C C . HIS A 1 89 ? 28.864 -14.942 16.417 1.00 61.09 89 HIS A C 1
ATOM 720 O O . HIS A 1 89 ? 29.238 -16.070 16.111 1.00 61.09 89 HIS A O 1
ATOM 726 N N . CYS A 1 90 ? 27.961 -14.282 15.691 1.00 64.31 90 CYS A N 1
ATOM 727 C CA . CYS A 1 90 ? 27.344 -14.809 14.473 1.00 64.31 90 CYS A CA 1
ATOM 728 C C . CYS A 1 90 ? 28.191 -14.596 13.203 1.00 64.31 90 CYS A C 1
ATOM 730 O O . CYS A 1 90 ? 27.712 -14.890 12.109 1.00 64.31 90 CYS A O 1
ATOM 732 N N . GLY A 1 91 ? 29.423 -14.085 13.321 1.00 58.91 91 GLY A N 1
ATOM 733 C CA . GLY A 1 91 ? 30.317 -13.844 12.182 1.00 58.91 91 GLY A CA 1
ATOM 734 C C . GLY A 1 91 ? 29.887 -12.688 11.271 1.00 58.91 91 GLY A C 1
ATOM 735 O O . GLY A 1 91 ? 30.375 -12.579 10.149 1.00 58.91 91 GLY A O 1
ATOM 736 N N . LEU A 1 92 ? 28.977 -11.826 11.733 1.00 57.28 92 LEU A N 1
ATOM 737 C CA . LEU A 1 92 ? 28.536 -10.635 11.012 1.00 57.28 92 LEU A CA 1
ATOM 738 C C . LEU A 1 92 ? 29.439 -9.458 11.395 1.00 57.28 92 LEU A C 1
ATOM 740 O O . LEU A 1 92 ? 29.447 -9.023 12.548 1.00 57.28 92 LEU A O 1
ATOM 744 N N . GLN A 1 93 ? 30.193 -8.926 10.433 1.00 56.22 93 GLN A N 1
ATOM 745 C CA . GLN A 1 93 ? 30.970 -7.705 10.641 1.00 56.22 93 GLN A CA 1
ATOM 746 C C . GLN A 1 93 ? 30.047 -6.483 10.572 1.00 56.22 93 GLN A C 1
ATOM 748 O O . GLN A 1 93 ? 29.260 -6.337 9.638 1.00 56.22 93 GLN A O 1
ATOM 753 N N . GLN A 1 94 ? 30.128 -5.605 11.576 1.00 56.91 94 GLN A N 1
ATOM 754 C CA . GLN A 1 94 ? 29.529 -4.278 11.479 1.00 56.91 94 GLN A CA 1
ATOM 755 C C . GLN A 1 94 ? 30.366 -3.447 10.503 1.00 56.91 94 GLN A C 1
ATOM 757 O O . GLN A 1 94 ? 31.501 -3.092 10.814 1.00 56.91 94 GLN A O 1
ATOM 762 N N . GLU A 1 95 ? 29.812 -3.116 9.339 1.00 52.00 95 GLU A N 1
ATOM 763 C CA . GLU A 1 95 ? 30.334 -2.011 8.538 1.00 52.00 95 GLU A CA 1
ATOM 764 C C . GLU A 1 95 ? 29.845 -0.704 9.163 1.00 52.00 95 GLU A C 1
ATOM 766 O O . GLU A 1 95 ? 28.685 -0.317 9.019 1.00 52.00 95 GLU A O 1
ATOM 771 N N . THR A 1 96 ? 30.716 -0.033 9.914 1.00 57.38 96 THR A N 1
ATOM 772 C CA . THR A 1 96 ? 30.478 1.346 10.347 1.00 57.38 96 THR A CA 1
ATOM 773 C C . THR A 1 96 ? 30.919 2.262 9.203 1.00 57.38 96 THR A C 1
ATOM 775 O O . THR A 1 96 ? 32.126 2.377 8.972 1.00 57.38 96 THR A O 1
ATOM 778 N N . PRO A 1 97 ? 30.011 2.915 8.452 1.00 50.50 97 PRO A N 1
ATOM 779 C CA . PRO A 1 97 ? 30.433 3.947 7.515 1.00 50.50 97 PRO A CA 1
ATOM 780 C C . PRO A 1 97 ? 31.130 5.064 8.309 1.00 50.50 97 PRO A C 1
ATOM 782 O O . PRO A 1 97 ? 30.670 5.401 9.405 1.00 50.50 97 PRO A O 1
ATOM 785 N N . PRO A 1 98 ? 32.239 5.637 7.811 1.00 50.38 98 PRO A N 1
ATOM 786 C CA . PRO A 1 98 ? 32.905 6.728 8.505 1.00 50.38 98 PRO A CA 1
ATOM 787 C C . PRO A 1 98 ? 31.921 7.889 8.664 1.00 50.38 98 PRO A C 1
ATOM 789 O O . PRO A 1 98 ? 31.358 8.380 7.684 1.00 50.38 98 PRO A O 1
ATOM 792 N N . THR A 1 99 ? 31.693 8.311 9.907 1.00 54.72 99 THR A N 1
ATOM 793 C CA . THR A 1 99 ? 30.802 9.424 10.230 1.00 54.72 99 THR A CA 1
ATOM 794 C C . THR A 1 99 ? 31.284 10.675 9.499 1.00 54.72 99 THR A C 1
ATOM 796 O O . THR A 1 99 ? 32.361 11.200 9.791 1.00 54.72 99 THR A O 1
ATOM 799 N N . ALA A 1 100 ? 30.494 11.154 8.536 1.00 45.38 100 ALA A N 1
ATOM 800 C CA . ALA A 1 100 ? 30.724 12.446 7.909 1.00 45.38 100 ALA A CA 1
ATOM 801 C C . ALA A 1 100 ? 30.714 13.526 9.001 1.00 45.38 100 ALA A C 1
ATOM 803 O O . ALA A 1 100 ? 29.788 13.606 9.807 1.00 45.38 100 ALA A O 1
ATOM 804 N N . ASN A 1 101 ? 31.781 14.319 9.066 1.00 50.47 101 ASN A N 1
ATOM 805 C CA . ASN A 1 101 ? 32.017 15.284 10.133 1.00 50.47 101 ASN A CA 1
ATOM 806 C C . ASN A 1 101 ? 31.068 16.488 9.983 1.00 50.47 101 ASN A C 1
ATOM 808 O O . ASN A 1 101 ? 31.426 17.492 9.371 1.00 50.47 101 ASN A O 1
ATOM 812 N N . THR A 1 102 ? 29.853 16.408 10.525 1.00 49.38 102 THR A N 1
ATOM 813 C CA . THR A 1 102 ? 28.953 17.558 10.697 1.00 49.38 102 THR A CA 1
ATOM 814 C C . THR A 1 102 ? 29.446 18.425 11.857 1.00 49.38 102 THR A C 1
ATOM 816 O O . THR A 1 102 ? 28.859 18.483 12.935 1.00 49.38 102 THR A O 1
ATOM 819 N N . ARG A 1 103 ? 30.565 19.129 11.644 1.00 47.56 103 ARG A N 1
ATOM 820 C CA . ARG A 1 103 ? 30.950 20.260 12.497 1.00 47.56 103 ARG A CA 1
ATOM 821 C C . ARG A 1 103 ? 29.843 21.309 12.423 1.00 47.56 103 ARG A C 1
ATOM 823 O O . ARG A 1 103 ? 29.607 21.858 11.351 1.00 47.56 103 ARG A O 1
ATOM 830 N N . GLY A 1 104 ? 29.217 21.627 13.554 1.00 47.97 104 GLY A N 1
ATOM 831 C CA . GLY A 1 104 ? 28.533 22.914 13.687 1.00 47.97 104 GLY A CA 1
ATOM 832 C C . GLY A 1 104 ? 27.467 23.045 14.765 1.00 47.97 104 GLY A C 1
ATOM 833 O O . GLY A 1 104 ? 27.277 24.158 15.240 1.00 47.97 104 GLY A O 1
ATOM 834 N N . HIS A 1 105 ? 26.799 21.975 15.203 1.00 47.91 105 HIS A N 1
ATOM 835 C CA . HIS A 1 105 ? 25.727 22.106 16.197 1.00 47.91 105 HIS A CA 1
ATOM 836 C C . HIS A 1 105 ? 25.753 20.991 17.241 1.00 47.91 105 HIS A C 1
ATOM 838 O O . HIS A 1 105 ? 25.266 19.888 17.013 1.00 47.91 105 HIS A O 1
ATOM 844 N N . SER A 1 106 ? 26.292 21.319 18.416 1.00 45.16 106 SER A N 1
ATOM 845 C CA . SER A 1 106 ? 26.023 20.585 19.652 1.00 45.16 106 SER A CA 1
ATOM 846 C C . SER A 1 106 ? 24.721 21.124 20.258 1.00 45.16 106 SER A C 1
ATOM 8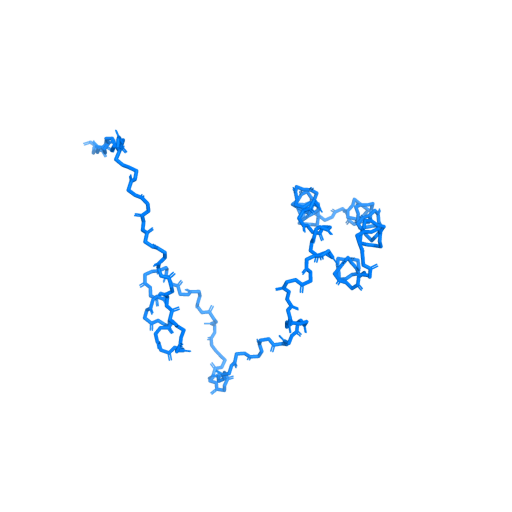48 O O . SER A 1 106 ? 24.690 22.300 20.625 1.00 45.16 106 SER A O 1
ATOM 850 N N . PRO A 1 107 ? 23.642 20.331 20.380 1.00 54.03 107 PRO A N 1
ATOM 851 C CA . PRO A 1 107 ? 22.482 20.742 21.160 1.00 54.03 107 PRO A CA 1
ATOM 852 C C . PRO A 1 107 ? 22.832 20.715 22.656 1.00 54.03 107 PRO A C 1
ATOM 854 O O . PRO A 1 107 ? 23.402 19.745 23.158 1.00 54.03 107 PRO A O 1
ATOM 857 N N . ALA A 1 108 ? 22.517 21.802 23.363 1.00 42.91 108 ALA A N 1
ATOM 858 C CA . ALA A 1 108 ? 22.746 21.933 24.796 1.00 42.91 108 ALA A CA 1
ATOM 859 C C . ALA A 1 108 ? 21.893 20.919 25.581 1.00 42.91 108 ALA A C 1
ATOM 861 O O . ALA A 1 108 ? 20.669 20.890 25.458 1.00 42.91 108 ALA A O 1
ATOM 862 N N . LEU A 1 109 ? 22.547 20.099 26.406 1.00 46.41 109 LEU A N 1
ATOM 863 C CA . LEU A 1 109 ? 21.904 19.241 27.401 1.00 46.41 109 LEU A CA 1
ATOM 864 C C . LEU A 1 109 ? 21.326 20.122 28.520 1.00 46.41 109 LEU A C 1
ATOM 866 O O . LEU A 1 109 ? 22.060 20.592 29.386 1.00 46.41 109 LEU A O 1
ATOM 870 N N . VAL A 1 110 ? 20.011 20.343 28.508 1.00 35.97 110 VAL A N 1
ATOM 871 C CA . VAL A 1 110 ? 19.274 20.850 29.674 1.00 35.97 110 VAL A CA 1
ATOM 872 C C . VAL A 1 110 ? 19.085 19.683 30.638 1.00 35.97 110 VAL A C 1
ATOM 874 O O . VAL A 1 110 ? 18.295 18.776 30.385 1.00 35.97 110 VAL A O 1
ATOM 877 N N . ALA A 1 111 ? 19.833 19.692 31.739 1.00 39.38 111 ALA A N 1
ATOM 878 C CA . ALA A 1 111 ? 19.536 18.860 32.894 1.00 39.38 111 ALA A CA 1
ATOM 879 C C . ALA A 1 111 ? 18.436 19.551 33.713 1.00 39.38 111 ALA A C 1
ATOM 881 O O . ALA A 1 111 ? 18.681 20.566 34.360 1.00 39.38 111 ALA A O 1
ATOM 882 N N . SER A 1 112 ? 17.217 19.015 33.667 1.00 37.81 112 SER A N 1
ATOM 883 C CA . SER A 1 112 ? 16.187 19.303 34.666 1.00 37.81 112 SER A CA 1
ATOM 884 C C . SER A 1 112 ? 16.359 18.307 35.811 1.00 37.81 112 SER A C 1
ATOM 886 O O . SER A 1 112 ? 16.121 17.115 35.625 1.00 37.81 112 SER A O 1
ATOM 888 N N . SER A 1 113 ? 16.786 18.793 36.974 1.00 36.50 113 SER A N 1
ATOM 889 C CA . SER A 1 113 ? 16.652 18.085 38.252 1.00 36.50 113 SER A CA 1
ATOM 890 C C . SER A 1 113 ? 15.573 18.778 39.099 1.00 36.50 113 SER A C 1
ATOM 892 O O . SER A 1 113 ? 15.371 19.979 38.909 1.00 36.50 113 SER A O 1
ATOM 894 N N . PRO A 1 114 ? 14.865 18.021 39.959 1.00 42.69 114 PRO A N 1
ATOM 895 C CA . PRO A 1 114 ? 13.716 18.479 40.747 1.00 42.69 114 PRO A CA 1
ATOM 896 C C . PRO A 1 114 ? 14.057 19.524 41.814 1.00 42.69 114 PRO A C 1
ATOM 898 O O . PRO A 1 114 ? 15.214 19.530 42.296 1.00 42.69 114 PRO A O 1
#

Foldseek 3Di:
DQVQLVVAQALVSNVVVLVVQLVVLVVVPDVVSVVVNVVCVVCVVVSSVCNVPVPPPPPCPPPPPPDPPDDDDDDDDDDPVCVCVVCVVSVHDDPDDPPDDPPDDDDDDDDDDD

Radius of gyration: 21.25 Å; chains: 1; bounding box: 47×49×54 Å

pLDDT: mean 70.29, std 21.55, range [35.97, 98.12]